Protein AF-A0A0V0XM72-F1 (afdb_monomer_lite)

Structure (mmCIF, N/CA/C/O backbone):
data_AF-A0A0V0XM72-F1
#
_entry.id   AF-A0A0V0XM72-F1
#
loop_
_atom_site.group_PDB
_atom_site.id
_atom_site.type_symbol
_atom_site.label_atom_id
_atom_site.label_alt_id
_atom_site.label_comp_id
_atom_site.label_asym_id
_atom_site.label_entity_id
_atom_site.label_seq_id
_atom_site.pdbx_PDB_ins_code
_atom_site.Cartn_x
_atom_site.Cartn_y
_atom_site.Cartn_z
_atom_site.occupancy
_atom_site.B_iso_or_equiv
_atom_site.auth_seq_id
_atom_site.auth_comp_id
_atom_site.auth_asym_id
_atom_site.auth_atom_id
_atom_site.pdbx_PDB_model_num
ATOM 1 N N . LEU A 1 1 ? 10.961 -22.253 -29.140 1.00 73.81 1 LEU A N 1
ATOM 2 C CA . LEU A 1 1 ? 10.658 -21.305 -28.042 1.00 73.81 1 LEU A CA 1
ATOM 3 C C . LEU A 1 1 ? 10.078 -19.979 -28.549 1.00 73.81 1 LEU A C 1
ATOM 5 O O . LEU A 1 1 ? 8.963 -19.655 -28.182 1.00 73.81 1 LEU A O 1
ATOM 9 N N . ALA A 1 2 ? 10.768 -19.250 -29.437 1.00 89.06 2 ALA A N 1
ATOM 10 C CA . ALA A 1 2 ? 10.323 -17.929 -29.914 1.00 89.06 2 ALA A CA 1
ATOM 11 C C . ALA A 1 2 ? 8.944 -17.894 -30.611 1.00 89.06 2 ALA A C 1
ATOM 13 O O . ALA A 1 2 ? 8.297 -16.853 -30.609 1.00 89.06 2 ALA A O 1
ATOM 14 N N . ALA A 1 3 ? 8.503 -18.998 -31.224 1.00 93.19 3 ALA A N 1
ATOM 15 C CA . ALA A 1 3 ? 7.166 -19.095 -31.817 1.00 93.19 3 ALA A CA 1
ATOM 16 C C . ALA A 1 3 ? 6.065 -19.069 -30.744 1.00 93.19 3 ALA A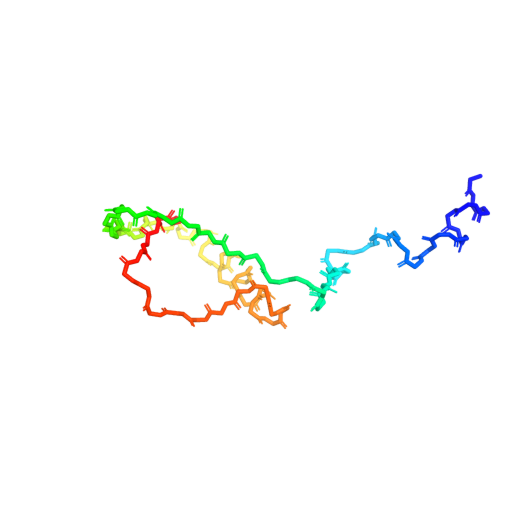 C 1
ATOM 18 O O . ALA A 1 3 ? 5.155 -18.259 -30.838 1.00 93.19 3 ALA A O 1
ATOM 19 N N . ILE A 1 4 ? 6.231 -19.867 -29.686 1.00 93.62 4 ILE A N 1
ATOM 20 C CA . ILE A 1 4 ? 5.286 -19.970 -28.566 1.00 93.62 4 ILE A CA 1
ATOM 21 C C . ILE A 1 4 ? 5.214 -18.643 -27.799 1.00 93.62 4 ILE A C 1
ATOM 23 O O . ILE A 1 4 ? 4.134 -18.163 -27.493 1.00 93.62 4 ILE A O 1
ATOM 27 N N . LEU A 1 5 ? 6.356 -17.998 -27.541 1.00 92.88 5 LEU A N 1
ATOM 28 C CA . LEU A 1 5 ? 6.362 -16.705 -26.842 1.00 92.88 5 LEU A CA 1
ATOM 29 C C . LEU A 1 5 ? 5.641 -15.599 -27.626 1.00 92.88 5 LEU A C 1
ATOM 31 O O . LEU A 1 5 ? 5.026 -14.735 -27.017 1.00 92.88 5 LEU A O 1
ATOM 35 N N . ARG A 1 6 ? 5.710 -15.620 -28.964 1.00 92.12 6 ARG A N 1
ATOM 36 C CA . ARG A 1 6 ? 4.962 -14.676 -29.812 1.00 92.12 6 ARG A CA 1
ATOM 37 C C . ARG A 1 6 ? 3.477 -15.002 -29.880 1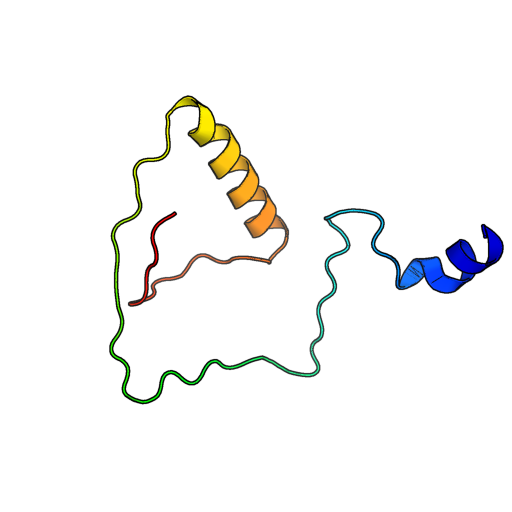.00 92.12 6 ARG A C 1
ATOM 39 O O . ARG A 1 6 ? 2.675 -14.084 -29.960 1.00 92.12 6 ARG A O 1
ATOM 46 N N . GLU A 1 7 ? 3.137 -16.285 -29.883 1.00 95.81 7 GLU A N 1
ATOM 47 C CA . GLU A 1 7 ? 1.752 -16.755 -29.908 1.00 95.81 7 GLU A CA 1
ATOM 48 C C . GLU A 1 7 ? 0.979 -16.334 -28.654 1.00 95.81 7 GLU A C 1
ATOM 50 O O . GLU A 1 7 ? -0.176 -15.950 -28.767 1.00 95.81 7 GLU A O 1
ATOM 55 N N . PHE A 1 8 ? 1.637 -16.335 -27.492 1.00 92.69 8 PHE A N 1
ATOM 56 C CA . PHE A 1 8 ? 1.037 -16.001 -26.195 1.00 92.69 8 PHE A CA 1
ATOM 57 C C . PHE A 1 8 ? 1.518 -14.655 -25.632 1.00 92.69 8 PHE A C 1
ATOM 59 O O . PHE A 1 8 ? 1.513 -14.446 -24.421 1.00 92.69 8 PHE A O 1
ATOM 66 N N . ALA A 1 9 ? 1.987 -13.742 -26.485 1.00 89.94 9 ALA A N 1
ATOM 67 C CA . ALA A 1 9 ? 2.563 -12.470 -26.039 1.00 89.94 9 ALA A CA 1
ATOM 68 C C . ALA A 1 9 ? 1.557 -11.570 -25.293 1.00 89.94 9 ALA A C 1
ATOM 70 O O . ALA A 1 9 ? 1.965 -10.712 -24.521 1.00 89.94 9 ALA A O 1
ATOM 71 N N . ASP A 1 10 ? 0.260 -11.767 -25.518 1.00 88.06 10 ASP A N 1
ATOM 72 C CA . ASP A 1 10 ? -0.848 -11.027 -24.911 1.00 88.06 10 ASP A CA 1
ATOM 73 C C . ASP A 1 10 ? -1.187 -11.475 -23.480 1.00 88.06 10 ASP A C 1
ATOM 75 O O . ASP A 1 10 ? -1.752 -10.700 -22.712 1.00 88.06 10 ASP A O 1
ATOM 79 N N . VAL A 1 11 ? -0.839 -12.712 -23.110 1.00 88.94 11 VAL A N 1
ATOM 80 C CA . VAL A 1 11 ? -1.090 -13.274 -21.768 1.00 88.94 11 VAL A CA 1
ATOM 81 C C . VAL A 1 11 ? 0.156 -13.305 -20.884 1.00 88.94 11 VAL A C 1
ATOM 83 O O . VAL A 1 11 ? 0.070 -13.625 -19.697 1.00 88.94 11 VAL A O 1
ATOM 86 N N . LEU A 1 12 ? 1.322 -13.003 -21.452 1.00 89.56 12 LEU A N 1
ATOM 87 C CA . LEU A 1 12 ? 2.589 -12.984 -20.737 1.00 89.56 12 LEU A CA 1
ATOM 88 C C . LEU A 1 12 ? 2.884 -11.571 -20.236 1.00 89.56 12 LEU A C 1
ATOM 90 O O . LEU A 1 12 ? 3.010 -10.639 -21.022 1.00 89.56 12 LEU A O 1
ATOM 94 N N . SER A 1 13 ? 3.062 -11.431 -18.922 1.00 90.88 13 SER A N 1
ATOM 95 C CA . SER A 1 13 ? 3.603 -10.202 -18.337 1.00 90.88 13 SER A CA 1
ATOM 96 C C . SER A 1 13 ? 5.078 -10.060 -18.720 1.00 90.88 13 SER A C 1
ATOM 98 O O . SER A 1 13 ? 5.883 -10.974 -18.521 1.00 90.88 13 SER A O 1
ATOM 100 N N . THR A 1 14 ? 5.420 -8.914 -19.296 1.00 89.12 14 THR A N 1
ATOM 101 C CA . THR A 1 14 ? 6.776 -8.527 -19.712 1.00 89.12 14 THR A CA 1
ATOM 102 C C . THR A 1 14 ? 7.348 -7.399 -18.860 1.00 89.12 14 THR A C 1
ATOM 104 O O . THR A 1 14 ? 8.564 -7.207 -18.828 1.00 89.12 14 THR A O 1
ATOM 107 N N . SER A 1 15 ? 6.481 -6.675 -18.155 1.00 87.50 15 SER A N 1
ATOM 108 C CA . SER A 1 15 ? 6.832 -5.634 -17.204 1.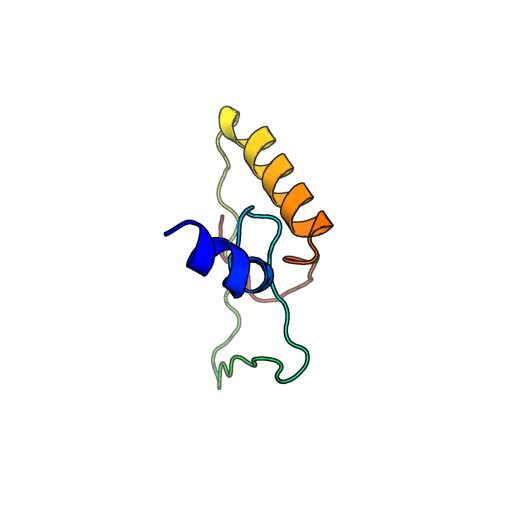00 87.50 15 SER A CA 1
ATOM 109 C C . SER A 1 15 ? 5.927 -5.687 -15.977 1.00 87.50 15 SER A C 1
ATOM 111 O O . SER A 1 15 ? 4.794 -6.173 -16.042 1.00 87.50 15 SER A O 1
ATOM 113 N N . ASP A 1 16 ? 6.402 -5.108 -14.875 1.00 80.38 16 ASP A N 1
ATOM 114 C CA . ASP A 1 16 ? 5.594 -4.960 -13.666 1.00 80.38 16 ASP A CA 1
ATOM 115 C C . ASP A 1 16 ? 4.342 -4.106 -13.917 1.00 80.38 16 ASP A C 1
ATOM 117 O O . ASP A 1 16 ? 3.378 -4.246 -13.173 1.00 80.38 16 ASP A O 1
ATOM 121 N N . GLU A 1 17 ? 4.309 -3.271 -14.966 1.00 80.06 17 GLU A N 1
ATOM 122 C CA . GLU A 1 17 ? 3.153 -2.447 -15.350 1.00 80.06 17 GLU A CA 1
ATOM 123 C C . GLU A 1 17 ? 2.031 -3.255 -16.025 1.00 80.06 17 GLU A C 1
ATOM 125 O O . GLU A 1 17 ? 0.904 -2.765 -16.099 1.00 80.06 17 GLU A O 1
ATOM 130 N N . ASP A 1 18 ? 2.286 -4.498 -16.454 1.00 86.00 18 ASP A N 1
ATOM 131 C CA . ASP A 1 18 ? 1.325 -5.353 -17.174 1.00 86.00 18 ASP A CA 1
ATOM 132 C C . ASP A 1 18 ? 0.290 -5.991 -16.221 1.00 86.00 18 ASP A C 1
ATOM 134 O O . ASP A 1 18 ? -0.096 -7.157 -16.348 1.00 86.00 18 ASP A O 1
ATOM 138 N N . LEU A 1 19 ? -0.143 -5.237 -15.208 1.00 84.31 19 LEU A N 1
ATOM 139 C CA . LEU A 1 19 ? -1.074 -5.711 -14.197 1.00 84.31 19 LEU A CA 1
ATOM 140 C C . LEU A 1 19 ? -2.483 -5.824 -14.796 1.00 84.31 19 LEU A C 1
ATOM 142 O O . LEU A 1 19 ? -3.133 -4.830 -15.118 1.00 84.31 19 LEU A O 1
ATOM 146 N N . GLY A 1 20 ? -2.976 -7.054 -14.930 1.00 86.25 20 GLY A N 1
ATOM 147 C CA . GLY A 1 20 ? -4.335 -7.316 -15.400 1.00 86.25 20 GLY A CA 1
ATOM 148 C C . GLY A 1 20 ? -5.411 -6.961 -14.364 1.00 86.25 20 GLY A C 1
ATOM 149 O O . GLY A 1 20 ? -5.197 -7.043 -13.154 1.00 86.25 20 GLY A O 1
ATOM 150 N N . ARG A 1 21 ? -6.620 -6.635 -14.839 1.00 88.31 21 ARG A N 1
ATOM 151 C CA . ARG A 1 21 ? -7.827 -6.448 -14.014 1.00 88.31 21 ARG A CA 1
ATOM 152 C C . ARG A 1 21 ? -9.002 -7.169 -14.664 1.00 88.31 21 ARG A C 1
ATOM 154 O O . ARG A 1 21 ? -9.136 -7.162 -15.883 1.00 88.31 21 ARG A O 1
ATOM 161 N N . THR A 1 22 ? -9.882 -7.751 -13.855 1.00 90.00 22 THR A N 1
ATOM 162 C CA . THR A 1 22 ? -11.151 -8.315 -14.329 1.00 90.00 22 THR A CA 1
ATOM 163 C C . THR A 1 22 ? -12.329 -7.566 -13.722 1.00 90.00 22 THR A C 1
ATOM 165 O O . THR A 1 22 ? -12.312 -7.204 -12.546 1.00 90.00 22 THR A O 1
ATOM 168 N N . SER A 1 23 ? -13.361 -7.323 -14.526 1.00 92.12 23 SER A N 1
ATOM 169 C CA . SER A 1 23 ? -14.640 -6.765 -14.079 1.00 92.12 23 SER A CA 1
ATOM 170 C C . SER A 1 23 ? -15.668 -7.846 -13.724 1.00 92.12 23 SER A C 1
ATOM 172 O O . SER A 1 23 ? -16.760 -7.512 -13.272 1.00 92.12 23 SER A O 1
ATOM 174 N N . VAL A 1 24 ? -15.329 -9.129 -13.911 1.00 96.62 24 VAL A N 1
ATOM 175 C CA . VAL A 1 24 ? -16.270 -10.256 -13.787 1.00 96.62 24 VAL A CA 1
ATOM 176 C C . VAL A 1 24 ? -16.709 -10.487 -12.337 1.00 96.62 24 VAL A C 1
ATOM 178 O O . VAL A 1 24 ? -17.878 -10.764 -12.089 1.00 96.62 24 VAL A O 1
ATOM 181 N N . VAL A 1 25 ? -15.797 -10.358 -11.369 1.00 94.88 25 VAL A N 1
ATOM 182 C CA . VAL A 1 25 ? -16.088 -10.530 -9.937 1.00 94.88 25 VAL A CA 1
ATOM 183 C C . VAL A 1 25 ? -15.322 -9.492 -9.130 1.00 94.88 25 VAL A C 1
ATOM 185 O O . VAL A 1 25 ? -14.156 -9.214 -9.400 1.00 94.88 25 VAL A O 1
ATOM 188 N N . ARG A 1 26 ? -15.969 -8.960 -8.090 1.00 94.50 26 ARG A N 1
ATOM 189 C CA . ARG A 1 26 ? -15.303 -8.218 -7.016 1.00 94.50 26 ARG A CA 1
ATOM 190 C C . ARG A 1 26 ? -15.181 -9.123 -5.799 1.00 94.50 26 ARG A C 1
ATOM 192 O O . ARG A 1 26 ? -16.175 -9.692 -5.353 1.00 94.50 26 ARG A O 1
ATOM 199 N N . HIS A 1 27 ? -13.966 -9.271 -5.285 1.00 94.50 27 HIS A N 1
ATOM 200 C CA . HIS A 1 27 ? -13.720 -10.067 -4.089 1.00 94.50 27 HIS A CA 1
ATOM 201 C C . HIS A 1 27 ? -14.215 -9.326 -2.838 1.00 94.50 27 HIS A C 1
ATOM 203 O O . HIS A 1 27 ? -13.988 -8.125 -2.701 1.00 94.50 27 HIS A O 1
ATOM 209 N N . ALA A 1 28 ? -14.868 -10.046 -1.925 1.00 95.25 28 ALA A N 1
ATOM 210 C CA . ALA A 1 28 ? -15.291 -9.538 -0.626 1.00 95.25 28 ALA A CA 1
ATOM 211 C C . ALA A 1 28 ? -14.680 -10.399 0.485 1.00 95.25 28 ALA A C 1
ATOM 213 O O . ALA A 1 28 ? -14.718 -11.627 0.416 1.00 95.25 28 ALA A O 1
ATOM 214 N N . ILE A 1 29 ? -14.140 -9.747 1.515 1.00 94.44 29 ILE A N 1
ATOM 215 C CA . ILE A 1 29 ? -13.593 -10.412 2.700 1.00 94.44 29 ILE A CA 1
ATOM 216 C C . ILE A 1 29 ? -14.641 -10.332 3.811 1.00 94.44 29 ILE A C 1
ATOM 218 O O . ILE A 1 29 ? -14.972 -9.245 4.284 1.00 94.44 29 ILE A O 1
ATOM 222 N N . HIS A 1 30 ? -15.170 -11.479 4.237 1.00 95.38 30 HIS A N 1
ATOM 223 C CA . HIS A 1 30 ? -16.160 -11.554 5.311 1.00 95.38 30 HIS A CA 1
ATOM 224 C C . HIS A 1 30 ? -15.468 -11.688 6.672 1.00 95.38 30 HIS A C 1
ATOM 226 O O . HIS A 1 30 ? -14.938 -12.744 7.004 1.00 95.38 30 HIS A O 1
ATOM 232 N N . THR A 1 31 ? -15.491 -10.625 7.475 1.00 94.06 31 THR A N 1
ATOM 233 C CA . THR A 1 31 ? -14.842 -10.591 8.798 1.00 94.06 31 THR A CA 1
ATOM 234 C C . THR A 1 31 ? -15.707 -11.148 9.935 1.00 94.06 31 THR A C 1
ATOM 236 O O . THR A 1 31 ? -15.227 -11.253 11.062 1.00 94.06 31 THR A O 1
ATOM 239 N N . GLY A 1 32 ? -16.973 -11.498 9.674 1.00 96.19 32 GLY A N 1
ATOM 240 C CA . GLY A 1 32 ? -17.920 -11.945 10.703 1.00 96.19 32 GLY A CA 1
ATOM 241 C C . GLY A 1 32 ? -18.059 -10.915 11.830 1.00 96.19 32 GLY A C 1
ATOM 242 O O . GLY A 1 32 ? -18.160 -9.719 11.565 1.00 96.19 32 GLY A O 1
ATOM 243 N N . ASP A 1 33 ? -17.985 -11.379 13.078 1.00 96.88 33 ASP A N 1
ATOM 244 C CA . ASP A 1 33 ? -18.087 -10.539 14.283 1.00 96.88 33 ASP A CA 1
ATOM 245 C C . ASP A 1 33 ? -16.749 -9.909 14.723 1.00 96.88 33 ASP A C 1
ATOM 247 O O . ASP A 1 33 ? -16.645 -9.327 15.809 1.00 96.88 33 ASP A O 1
ATOM 251 N N . ALA A 1 34 ? -15.690 -10.035 13.914 1.00 96.56 34 ALA A N 1
ATOM 252 C CA . ALA A 1 34 ? -14.387 -9.481 14.254 1.00 96.56 34 ALA A CA 1
ATOM 253 C C . ALA A 1 34 ? -14.428 -7.945 14.288 1.00 96.56 34 ALA A C 1
ATOM 255 O O . ALA A 1 34 ? -14.798 -7.279 13.318 1.00 96.56 34 ALA A O 1
ATOM 256 N N . LYS A 1 35 ? -13.998 -7.372 15.417 1.00 96.44 35 LYS A N 1
ATOM 257 C CA . LYS A 1 35 ? -13.894 -5.919 15.596 1.00 96.44 35 LYS A CA 1
ATOM 258 C C . LYS A 1 35 ? -12.656 -5.365 14.878 1.00 96.44 35 LYS A C 1
ATOM 260 O O . LYS A 1 35 ? -11.626 -6.041 14.882 1.00 96.44 35 LYS A O 1
ATOM 265 N N . PRO A 1 36 ? -12.710 -4.125 14.354 1.00 96.56 36 PRO A N 1
ATOM 266 C CA . PRO A 1 36 ? -11.553 -3.480 13.748 1.00 96.56 36 PRO A CA 1
ATOM 267 C C . PRO A 1 36 ? -10.339 -3.397 14.667 1.00 96.56 36 PRO A C 1
ATOM 269 O O . PRO A 1 36 ? -10.452 -3.021 15.834 1.00 96.56 36 PRO A O 1
ATOM 272 N N . VAL A 1 37 ? -9.169 -3.706 14.109 1.00 96.44 37 VAL A N 1
ATOM 273 C CA . VAL A 1 37 ? -7.871 -3.558 14.773 1.00 96.44 37 VAL A CA 1
ATOM 274 C C . VAL A 1 37 ? -7.076 -2.461 14.075 1.00 96.44 37 VAL A C 1
ATOM 276 O O . VAL A 1 37 ? -6.857 -2.510 12.862 1.00 96.44 37 VAL A O 1
ATOM 279 N N . ARG A 1 38 ? -6.626 -1.474 14.855 1.00 96.31 38 ARG A N 1
ATOM 280 C CA . ARG A 1 38 ? -5.818 -0.350 14.379 1.00 96.31 38 ARG A CA 1
ATOM 281 C C . ARG A 1 38 ? -4.456 -0.351 15.060 1.00 96.31 38 ARG A C 1
ATOM 283 O O . ARG A 1 38 ? -4.353 -0.095 16.257 1.00 96.31 38 ARG A O 1
ATOM 290 N N . CYS A 1 39 ? -3.416 -0.566 14.272 1.00 96.62 39 CYS A N 1
ATOM 291 C CA . CYS A 1 39 ? -2.027 -0.496 14.700 1.00 96.62 39 CYS A CA 1
ATOM 292 C C . CYS A 1 39 ? -1.363 0.770 14.140 1.00 96.62 39 CYS A C 1
ATOM 294 O O . CYS A 1 39 ? -1.570 1.130 12.982 1.00 96.62 39 CYS A O 1
ATOM 296 N N . SER A 1 40 ? -0.553 1.448 14.958 1.00 94.88 40 SER A N 1
ATOM 297 C CA . SER A 1 40 ? 0.232 2.605 14.506 1.00 94.88 40 SER A CA 1
ATOM 298 C C . SER A 1 40 ? 1.308 2.173 13.498 1.00 94.88 40 SER A C 1
ATOM 300 O O . SER A 1 40 ? 1.956 1.156 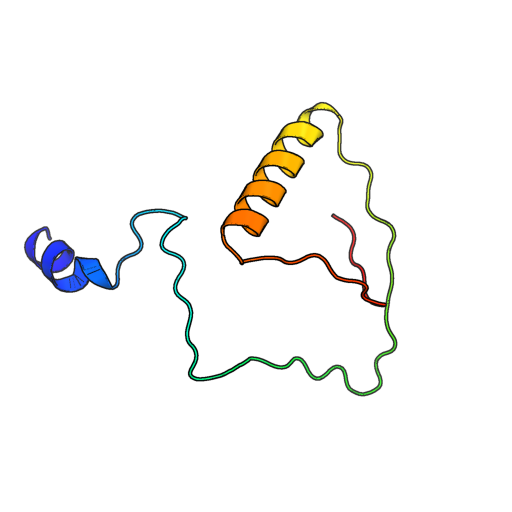13.754 1.00 94.88 40 SER A O 1
ATOM 302 N N . PRO A 1 41 ? 1.567 2.942 12.421 1.00 94.44 41 PRO A N 1
ATOM 303 C CA . PRO A 1 41 ? 2.689 2.699 11.511 1.00 94.44 41 PRO A CA 1
ATOM 304 C C . PRO A 1 41 ? 4.032 2.641 12.246 1.00 94.44 41 PRO A C 1
ATOM 306 O O . PRO A 1 41 ? 4.210 3.325 13.264 1.00 94.44 41 PRO A O 1
ATOM 309 N N . ARG A 1 42 ? 4.989 1.849 11.741 1.00 94.81 42 ARG A N 1
ATOM 310 C CA . ARG A 1 42 ? 6.346 1.830 12.301 1.00 94.81 42 ARG A CA 1
ATOM 311 C C . ARG A 1 42 ? 7.167 2.970 11.713 1.00 94.81 42 ARG A C 1
ATOM 313 O O . ARG A 1 42 ? 6.839 3.583 10.699 1.00 94.81 42 ARG A O 1
ATOM 320 N N . ARG A 1 43 ? 8.270 3.287 12.391 1.00 95.81 43 ARG A N 1
ATOM 321 C CA . ARG A 1 43 ? 9.212 4.290 11.902 1.00 95.81 43 ARG A CA 1
ATOM 322 C C . ARG A 1 43 ? 9.989 3.724 10.718 1.00 95.81 43 ARG A C 1
ATOM 324 O O . ARG A 1 43 ? 10.812 2.833 10.902 1.00 95.81 43 ARG A O 1
ATOM 331 N N . ILE A 1 44 ? 9.808 4.334 9.551 1.00 96.19 44 ILE A N 1
ATOM 332 C CA . ILE A 1 44 ? 10.621 4.045 8.367 1.00 96.19 44 ILE A CA 1
ATOM 333 C C . ILE A 1 44 ? 12.030 4.642 8.563 1.00 96.19 44 ILE A C 1
ATOM 335 O O . ILE A 1 44 ? 12.145 5.84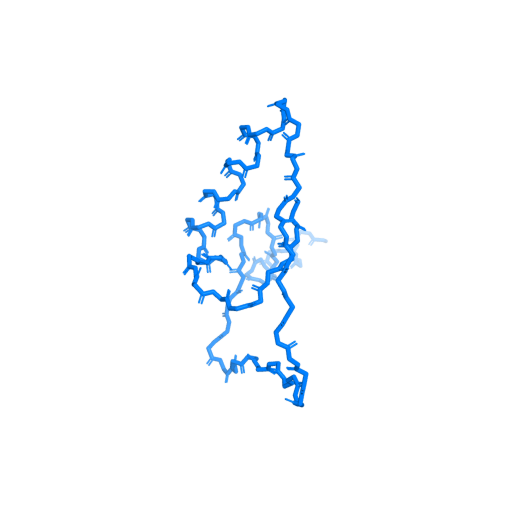3 8.877 1.00 96.19 44 ILE A O 1
ATOM 339 N N . PRO A 1 45 ? 13.105 3.843 8.403 1.00 96.88 45 PRO A N 1
ATOM 340 C CA . PRO A 1 45 ? 14.481 4.328 8.401 1.00 96.88 45 PRO A CA 1
ATOM 341 C C . PRO A 1 45 ? 14.683 5.462 7.397 1.00 96.88 45 PRO A C 1
ATOM 343 O O . PRO A 1 45 ? 14.155 5.429 6.291 1.00 96.88 45 PRO A O 1
ATOM 346 N N . TYR A 1 46 ? 15.485 6.464 7.763 1.00 97.50 46 TYR A N 1
ATOM 347 C CA . TYR A 1 46 ? 15.642 7.676 6.949 1.00 97.50 46 TYR A CA 1
ATOM 348 C C . TYR A 1 46 ? 16.066 7.379 5.501 1.00 97.50 46 TYR A C 1
ATOM 350 O O . TYR A 1 46 ? 15.482 7.923 4.573 1.00 97.50 46 TYR A O 1
ATOM 358 N N . HIS A 1 47 ? 17.011 6.454 5.316 1.00 97.50 47 HIS A N 1
ATOM 359 C CA . HIS A 1 47 ? 17.531 6.077 4.000 1.00 97.50 47 HIS A CA 1
ATOM 360 C C . HIS A 1 47 ? 16.509 5.354 3.101 1.00 97.50 47 HIS A C 1
ATOM 362 O O . HIS A 1 47 ? 16.729 5.272 1.901 1.00 97.50 47 HIS A O 1
ATOM 368 N N . GLN A 1 48 ? 15.400 4.849 3.657 1.00 96.94 48 GLN A N 1
ATOM 369 C CA . GLN A 1 48 ? 14.346 4.155 2.904 1.00 96.94 48 GLN A CA 1
ATOM 370 C C . GLN A 1 48 ? 13.146 5.048 2.582 1.00 96.94 48 GLN A C 1
ATOM 372 O O . GLN A 1 48 ? 12.324 4.669 1.755 1.00 96.94 48 GLN A O 1
ATOM 377 N N . ARG A 1 49 ? 13.025 6.230 3.204 1.00 96.19 49 ARG A N 1
ATOM 378 C CA . ARG A 1 49 ? 11.832 7.086 3.061 1.00 96.19 49 ARG A CA 1
ATOM 379 C C . ARG A 1 49 ? 11.528 7.432 1.607 1.00 96.19 49 ARG A C 1
ATOM 381 O O . ARG A 1 49 ? 10.420 7.175 1.160 1.00 96.19 49 ARG A O 1
ATOM 388 N N . ALA A 1 50 ? 12.533 7.907 0.872 1.00 97.88 50 ALA A N 1
ATOM 389 C CA . ALA A 1 50 ? 12.377 8.270 -0.535 1.00 97.88 50 ALA A CA 1
ATOM 390 C C . ALA A 1 50 ? 11.959 7.074 -1.409 1.00 97.88 50 ALA A C 1
ATOM 392 O O . ALA A 1 50 ? 11.170 7.228 -2.333 1.00 97.88 50 ALA A O 1
ATOM 393 N N . GLN A 1 51 ? 12.456 5.872 -1.100 1.00 97.00 51 GLN A N 1
ATOM 394 C CA . GLN A 1 51 ? 12.077 4.661 -1.827 1.00 97.00 51 GLN A CA 1
ATOM 395 C C . GLN A 1 51 ? 10.628 4.258 -1.533 1.00 97.00 51 GLN A C 1
ATOM 397 O O . GLN A 1 51 ? 9.902 3.891 -2.450 1.00 97.00 51 GLN A O 1
ATOM 402 N N . VAL A 1 52 ? 10.199 4.331 -0.270 1.00 96.38 52 VAL A N 1
ATOM 403 C CA . VAL A 1 52 ? 8.811 4.026 0.107 1.00 96.38 52 VAL A CA 1
ATOM 404 C C . VAL A 1 52 ? 7.844 5.022 -0.530 1.00 96.38 52 VAL A C 1
ATOM 406 O O . VAL A 1 52 ? 6.820 4.604 -1.058 1.00 96.38 52 VAL A O 1
ATOM 409 N N . GLU A 1 53 ? 8.177 6.313 -0.522 1.00 96.38 53 GLU A N 1
ATOM 410 C CA . GLU A 1 53 ? 7.383 7.356 -1.182 1.00 96.38 53 GLU A CA 1
ATOM 411 C C . GLU A 1 53 ? 7.259 7.090 -2.690 1.00 96.38 53 GLU A C 1
ATOM 413 O O . GLU A 1 53 ? 6.145 7.044 -3.203 1.00 96.38 53 GLU A O 1
ATOM 418 N N . ALA A 1 54 ? 8.366 6.783 -3.376 1.00 97.38 54 ALA A N 1
ATOM 419 C CA . ALA A 1 54 ? 8.342 6.463 -4.805 1.00 97.38 54 ALA A CA 1
ATOM 420 C C . ALA A 1 54 ? 7.467 5.239 -5.136 1.00 97.38 54 ALA A C 1
ATOM 422 O O . ALA A 1 54 ? 6.708 5.268 -6.103 1.00 97.38 54 ALA A O 1
ATOM 423 N N . LEU A 1 55 ? 7.537 4.177 -4.323 1.00 95.31 55 LEU A N 1
ATOM 424 C CA . LEU A 1 55 ? 6.702 2.983 -4.502 1.00 95.31 55 LEU A CA 1
ATOM 425 C C . LEU A 1 55 ? 5.216 3.280 -4.258 1.00 95.31 55 LEU A C 1
ATOM 427 O O . LEU A 1 55 ? 4.361 2.770 -4.979 1.00 95.31 55 LEU A O 1
ATOM 431 N N . LEU A 1 56 ? 4.892 4.099 -3.252 1.00 95.38 56 LEU A N 1
ATOM 432 C CA . LEU A 1 56 ? 3.513 4.518 -2.985 1.00 95.38 56 LEU A CA 1
ATOM 433 C C . LEU A 1 56 ? 2.942 5.331 -4.151 1.00 95.38 56 LEU A C 1
ATOM 435 O O . LEU A 1 56 ? 1.832 5.042 -4.597 1.00 95.38 56 LEU A O 1
ATOM 439 N N . ASP A 1 57 ? 3.709 6.289 -4.673 1.00 96.69 57 ASP A N 1
ATOM 440 C CA . ASP A 1 57 ? 3.310 7.105 -5.822 1.00 96.69 57 ASP A CA 1
ATOM 441 C C . ASP A 1 57 ? 3.105 6.252 -7.081 1.00 96.69 57 ASP A C 1
ATOM 443 O O . ASP A 1 57 ? 2.142 6.453 -7.826 1.00 96.69 57 ASP A O 1
ATOM 447 N N . GLU A 1 58 ? 3.966 5.256 -7.306 1.00 94.88 58 GLU A N 1
ATOM 448 C CA . GLU A 1 58 ? 3.814 4.308 -8.409 1.00 94.88 58 GLU A CA 1
ATOM 449 C C . GLU A 1 58 ? 2.523 3.488 -8.275 1.00 94.88 58 GLU A C 1
ATOM 451 O O . GLU A 1 58 ? 1.741 3.408 -9.225 1.00 94.88 58 GLU A O 1
ATOM 456 N N . MET A 1 59 ? 2.252 2.924 -7.094 1.00 94.25 59 MET A N 1
ATOM 457 C CA . MET A 1 59 ? 1.037 2.139 -6.851 1.00 94.25 59 MET A CA 1
ATOM 458 C C . MET A 1 59 ? -0.240 2.980 -6.988 1.00 94.25 59 MET A C 1
ATOM 460 O O . MET A 1 59 ? -1.242 2.476 -7.501 1.00 94.25 59 MET A O 1
ATOM 464 N N . LEU A 1 60 ? -0.206 4.250 -6.563 1.00 95.62 60 LEU A N 1
ATOM 465 C CA . LEU A 1 60 ? -1.305 5.204 -6.747 1.00 95.62 60 LEU A CA 1
ATOM 466 C C . LEU A 1 60 ? -1.532 5.506 -8.233 1.00 95.62 60 LEU A C 1
ATOM 468 O O . LEU A 1 60 ? -2.662 5.428 -8.709 1.00 95.62 60 LEU A O 1
ATOM 472 N N . ARG A 1 61 ? -0.464 5.795 -8.992 1.00 93.81 61 ARG A N 1
ATOM 473 C CA . ARG A 1 61 ? -0.538 6.023 -10.449 1.00 93.81 61 ARG A CA 1
ATOM 474 C C . ARG A 1 61 ? -1.143 4.823 -11.181 1.00 93.81 61 ARG A C 1
ATOM 476 O O . ARG A 1 61 ? -1.846 5.002 -12.172 1.00 93.81 61 ARG A O 1
ATOM 483 N N . ARG A 1 62 ? -0.849 3.613 -10.706 1.00 91.19 62 ARG A N 1
ATOM 484 C CA . ARG A 1 62 ? -1.293 2.344 -11.295 1.00 91.19 62 ARG A CA 1
ATOM 485 C C . ARG A 1 62 ? -2.685 1.889 -10.839 1.00 91.19 62 ARG A C 1
ATOM 487 O O . ARG A 1 62 ? -3.110 0.815 -11.253 1.00 91.19 62 ARG A O 1
ATOM 494 N N . ASP A 1 63 ? -3.384 2.666 -10.007 1.00 91.81 63 ASP A N 1
ATOM 495 C CA . ASP A 1 63 ? -4.714 2.324 -9.465 1.00 91.81 63 ASP A CA 1
ATOM 496 C C . ASP A 1 63 ? -4.733 0.988 -8.683 1.00 91.81 63 ASP A C 1
ATOM 498 O O . ASP A 1 63 ? -5.740 0.280 -8.631 1.00 91.81 63 ASP A O 1
ATOM 502 N N . VAL A 1 64 ? -3.591 0.615 -8.084 1.00 92.75 64 VAL A N 1
ATOM 503 C CA . VAL A 1 64 ? -3.454 -0.595 -7.248 1.00 92.75 64 VAL A CA 1
ATOM 504 C C . VAL A 1 64 ? -3.853 -0.306 -5.800 1.00 92.75 64 VAL A C 1
ATOM 506 O O . VAL A 1 64 ? -4.389 -1.178 -5.116 1.00 92.75 64 VAL A O 1
ATOM 509 N N . VAL A 1 65 ? -3.601 0.919 -5.333 1.00 95.06 65 VAL A N 1
ATOM 510 C CA . VAL A 1 65 ? -3.972 1.404 -3.997 1.00 95.06 65 VAL A CA 1
ATOM 511 C C . VAL A 1 65 ? -4.708 2.734 -4.105 1.00 95.06 65 VAL A C 1
ATOM 513 O O . VAL A 1 65 ? -4.514 3.483 -5.057 1.00 95.06 65 VAL A O 1
ATOM 516 N N . GLU A 1 66 ? -5.509 3.052 -3.092 1.00 96.44 66 GLU A N 1
ATOM 517 C CA . GLU A 1 66 ? -6.238 4.316 -2.995 1.00 96.44 66 GLU A CA 1
ATOM 518 C C . GLU A 1 66 ? -6.190 4.872 -1.561 1.00 96.44 66 GLU A C 1
ATOM 520 O O . GLU A 1 66 ? -6.083 4.104 -0.593 1.00 96.44 66 GLU A O 1
ATOM 525 N N . PRO A 1 67 ? -6.280 6.202 -1.376 1.00 96.75 67 PRO A N 1
ATOM 526 C CA . PRO A 1 67 ? -6.464 6.787 -0.056 1.00 96.75 67 PRO A CA 1
ATOM 527 C C . PRO A 1 67 ? -7.769 6.297 0.579 1.00 96.75 67 PRO A C 1
ATOM 529 O O . PRO A 1 67 ? -8.827 6.323 -0.042 1.00 96.75 67 PRO A O 1
ATOM 532 N N . SER A 1 68 ? -7.715 5.901 1.850 1.00 95.38 68 SER A N 1
ATOM 533 C CA . SER A 1 68 ? -8.896 5.436 2.579 1.00 95.38 68 SER A CA 1
ATOM 534 C C . SER A 1 68 ? -8.903 5.915 4.029 1.00 95.38 68 SER A C 1
ATOM 536 O O . SER A 1 68 ? -7.864 6.198 4.626 1.00 95.38 68 SER A O 1
ATOM 538 N N . SER A 1 69 ? -10.102 5.994 4.610 1.00 95.81 69 SER A N 1
ATOM 539 C CA . SER A 1 69 ? -10.315 6.269 6.035 1.00 95.81 69 SER A CA 1
ATOM 540 C C . SER A 1 69 ? -10.890 5.022 6.709 1.00 95.81 69 SER A C 1
ATOM 542 O O . SER A 1 69 ? -12.093 4.912 6.942 1.00 95.81 69 SER A O 1
ATOM 544 N N . SER A 1 70 ? -10.027 4.028 6.942 1.00 94.06 70 SER A N 1
ATOM 545 C CA . SER A 1 70 ? -10.423 2.722 7.481 1.00 94.06 70 SER A CA 1
ATOM 546 C C . SER A 1 70 ? -10.262 2.643 9.007 1.00 94.06 70 SER A C 1
ATOM 548 O O . SER A 1 70 ? -9.250 3.109 9.550 1.00 94.06 70 SER A O 1
ATOM 550 N N . PRO A 1 71 ? -11.203 1.997 9.726 1.00 95.12 71 PRO A N 1
ATOM 551 C CA . PRO A 1 71 ? -11.007 1.653 11.132 1.00 95.12 71 PRO A CA 1
ATOM 552 C C . PRO A 1 71 ? -9.956 0.542 11.317 1.00 95.12 71 PRO A C 1
ATOM 554 O O . PRO A 1 71 ? -9.454 0.360 12.425 1.00 95.12 71 PRO A O 1
ATOM 557 N N . TRP A 1 72 ? -9.599 -0.175 10.245 1.00 95.88 72 TRP A N 1
ATOM 558 C CA . TRP A 1 72 ? -8.527 -1.169 10.217 1.00 95.88 72 TRP A CA 1
ATOM 559 C C . TRP A 1 72 ? -7.215 -0.523 9.766 1.00 95.88 72 TRP A C 1
ATOM 561 O O . TRP A 1 72 ? -7.191 0.183 8.759 1.00 95.88 72 TRP A O 1
ATOM 571 N N . ALA A 1 73 ? -6.114 -0.787 10.471 1.00 95.94 73 ALA A N 1
ATOM 572 C CA . ALA A 1 73 ? -4.781 -0.378 10.026 1.00 95.94 73 ALA A CA 1
ATOM 573 C C . ALA A 1 73 ? -3.715 -1.375 10.491 1.00 95.94 73 ALA A C 1
ATOM 575 O O . ALA A 1 73 ? -3.669 -1.729 11.670 1.00 95.94 73 ALA A O 1
ATOM 576 N N . SER A 1 74 ? -2.839 -1.780 9.574 1.00 94.81 74 SER A N 1
ATOM 577 C CA . SER A 1 74 ? -1.660 -2.607 9.843 1.00 94.81 74 SER A CA 1
ATOM 578 C C . SER A 1 74 ? -0.399 -1.759 9.643 1.00 94.81 74 SER A 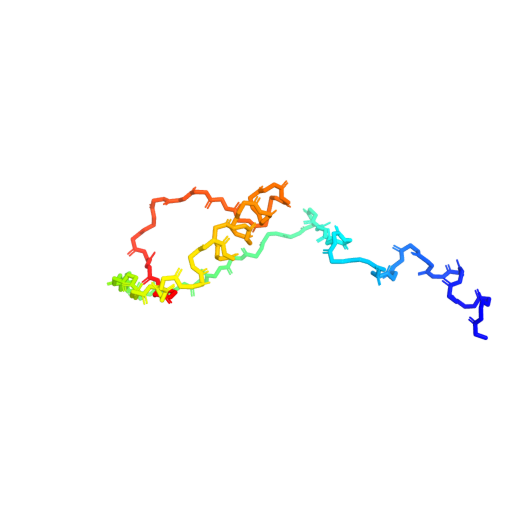C 1
ATOM 580 O O . SER A 1 74 ? -0.398 -0.911 8.747 1.00 94.81 74 SER A O 1
ATOM 582 N N . PRO A 1 75 ? 0.662 -1.928 10.451 1.00 93.50 75 PRO A N 1
ATOM 583 C CA . PRO A 1 75 ? 1.877 -1.153 10.271 1.00 93.50 75 PRO A CA 1
ATOM 584 C C . PRO A 1 75 ? 2.632 -1.593 9.017 1.00 93.50 75 PRO A C 1
ATOM 586 O O . PRO A 1 75 ? 2.777 -2.792 8.772 1.00 93.50 75 PRO A O 1
ATOM 589 N N . ILE A 1 76 ? 3.185 -0.611 8.313 1.00 88.56 76 ILE A N 1
ATOM 590 C CA . ILE A 1 76 ? 4.327 -0.784 7.408 1.00 88.56 76 ILE A CA 1
ATOM 591 C C . ILE A 1 76 ? 5.624 -0.474 8.152 1.00 88.56 76 ILE A C 1
ATOM 593 O O . ILE A 1 76 ? 5.559 0.328 9.121 1.00 88.56 76 ILE A O 1
#

Organism: NCBI:txid990121

InterPro domains:
  IPR043502 DNA/RNA polymerase superfamily [SSF56672] (4-76)

Radius of gyration: 18.47 Å; chains: 1; bounding box: 36×30×47 Å

Foldseek 3Di:
DVVVCVVCVLVDDPDPLNDDDDPPDDDDDDPDPDDADADDADDDDPVCPVVVVVVVVVCVVSVVDDDDDDSHDDYD

pLDDT: mean 93.31, std 4.41, range [73.81, 97.88]

Sequence (76 aa):
LAAILREFADVLSTSDEDLGRTSVVRHAIHTGDAKPVRCSPRRIPYHQRAQVEALLDEMLRRDVVEPSSSPWASPI

Secondary structure (DSSP, 8-state):
-HHHHHHTTTTS--STT-----SS-------TTPPP-B-PPPPPPGGGHHHHHHHHHHHHHTTS------S-B---